Protein AF-A0A2D9H3L1-F1 (afdb_monomer_lite)

pLDDT: mean 84.68, std 10.06, range [54.59, 92.75]

Secondary structure (DSSP, 8-state):
-PPP-EEEEEEEETTEEEEE--SSS-HHHHHHHHHHSS-GGG--EEEEEE-GGGSSS---EEEETTEEEEEEEPP--TT--EEEEEETTS-EEEEEE---

Sequence (100 aa):
MGPLRLTLFARVSRTWHGTWLPYSRDLTREGADLVDDFPATRGRIDRLACSPEEWEGDVSSLFTAHGRIAVGRLAARDGQRLVLVGLVGGEVLRLRVAWT

Foldseek 3Di:
DDAWDKDADPDPPPAAGTAGEFPDQACQVRVQNCQANPPCVVAGFQEKEWAPVSHDDDAQWHQHPVGIHGYHYDDDDDPFGWMWTAGDVGDIGIYGYDYD

Structure (mmCIF, N/CA/C/O backbone):
data_AF-A0A2D9H3L1-F1
#
_entry.id   AF-A0A2D9H3L1-F1
#
loop_
_atom_site.group_PDB
_atom_site.id
_atom_site.type_symbol
_atom_site.label_atom_id
_atom_site.label_alt_id
_atom_site.label_comp_id
_atom_site.label_asym_id
_atom_site.label_entity_id
_atom_site.label_seq_id
_atom_site.pdbx_PDB_ins_code
_atom_site.Cartn_x
_atom_site.Cartn_y
_atom_site.Cartn_z
_atom_site.occupancy
_atom_site.B_iso_or_equiv
_atom_site.auth_seq_id
_atom_site.auth_comp_id
_atom_site.auth_asym_id
_atom_site.auth_atom_id
_atom_site.pdbx_PDB_model_num
ATOM 1 N N . MET A 1 1 ? -4.489 -13.131 -9.443 1.00 58.00 1 MET A N 1
ATOM 2 C CA . MET A 1 1 ? -3.669 -12.440 -8.427 1.00 58.00 1 MET A CA 1
ATOM 3 C C . MET A 1 1 ? -3.598 -13.322 -7.197 1.00 58.00 1 MET A C 1
ATOM 5 O O . MET A 1 1 ? -4.547 -14.062 -6.959 1.00 58.00 1 MET A O 1
ATOM 9 N N . GLY A 1 2 ? -2.468 -13.309 -6.490 1.00 64.19 2 GLY A N 1
ATOM 10 C CA . GLY A 1 2 ? -2.358 -13.912 -5.159 1.00 64.19 2 GLY A CA 1
ATOM 11 C C . GLY A 1 2 ? -2.816 -12.919 -4.083 1.00 64.19 2 GLY A C 1
ATOM 12 O O . GLY A 1 2 ? -2.974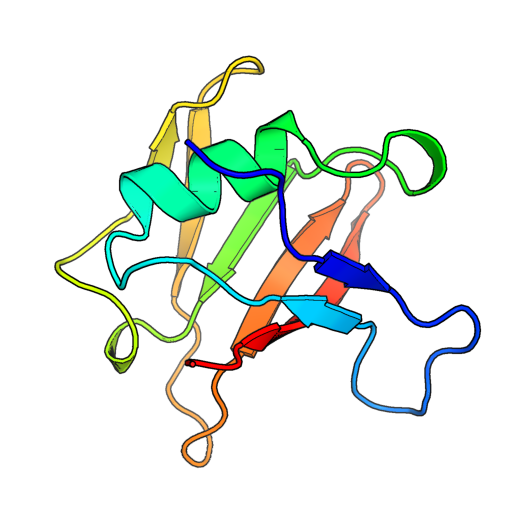 -11.743 -4.393 1.00 64.19 2 GLY A O 1
ATOM 13 N N . PRO A 1 3 ? -3.031 -13.357 -2.835 1.00 80.88 3 PRO A N 1
ATOM 14 C CA . PRO A 1 3 ? -3.499 -12.484 -1.756 1.00 80.88 3 PRO A CA 1
ATOM 15 C C . PRO A 1 3 ? -2.484 -11.378 -1.421 1.00 80.88 3 PRO A C 1
ATOM 17 O O . PRO A 1 3 ? -1.274 -11.605 -1.546 1.00 80.88 3 PRO A O 1
ATOM 20 N N . LEU A 1 4 ? -2.966 -10.217 -0.949 1.00 86.00 4 LEU A N 1
ATOM 21 C CA . LEU A 1 4 ? -2.136 -9.129 -0.417 1.00 86.00 4 LEU A CA 1
ATOM 22 C C . LEU A 1 4 ? -1.163 -9.665 0.646 1.00 86.00 4 LEU A C 1
ATOM 24 O O . LEU A 1 4 ? -1.564 -10.255 1.651 1.00 86.00 4 LEU A O 1
ATOM 28 N N . ARG A 1 5 ? 0.137 -9.430 0.442 1.00 89.12 5 ARG A N 1
ATOM 29 C CA . ARG A 1 5 ? 1.199 -9.865 1.362 1.00 89.12 5 ARG A CA 1
ATOM 30 C C . ARG A 1 5 ? 1.661 -8.694 2.218 1.00 89.12 5 ARG A C 1
ATOM 32 O O . ARG A 1 5 ? 2.650 -8.024 1.912 1.00 89.12 5 ARG A O 1
ATOM 39 N N . LEU A 1 6 ? 0.911 -8.443 3.284 1.00 90.31 6 LEU A N 1
ATOM 40 C CA . LEU A 1 6 ? 1.149 -7.354 4.223 1.00 90.31 6 LEU A CA 1
ATOM 41 C C . LEU A 1 6 ? 1.248 -7.892 5.651 1.00 90.31 6 LEU A C 1
ATOM 43 O O . LEU A 1 6 ? 0.330 -8.539 6.149 1.00 90.31 6 LEU A O 1
ATOM 47 N N . THR A 1 7 ? 2.333 -7.544 6.337 1.00 89.75 7 THR A N 1
ATOM 48 C CA . THR A 1 7 ?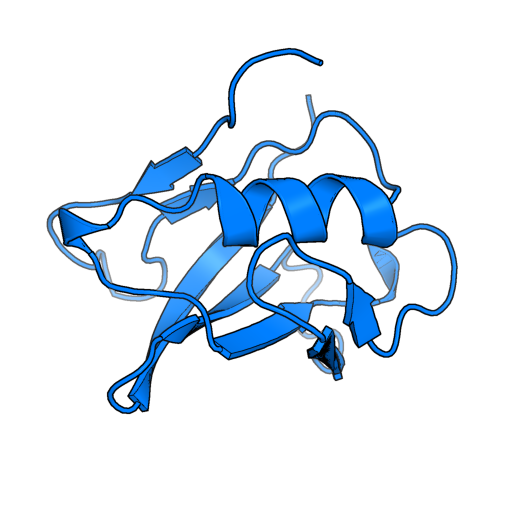 2.502 -7.813 7.767 1.00 89.75 7 THR A CA 1
ATOM 49 C C . THR A 1 7 ? 2.565 -6.490 8.510 1.00 89.75 7 THR A C 1
ATOM 51 O O . THR A 1 7 ? 3.537 -5.751 8.369 1.00 89.75 7 THR A O 1
ATOM 54 N N . LEU A 1 8 ? 1.549 -6.188 9.319 1.00 87.06 8 LEU A N 1
ATOM 55 C CA . LEU A 1 8 ? 1.522 -5.000 10.175 1.00 87.06 8 LEU A CA 1
ATOM 56 C C . LEU A 1 8 ? 1.993 -5.346 11.587 1.00 87.06 8 LEU A C 1
ATOM 58 O O . LEU A 1 8 ? 1.540 -6.320 12.189 1.00 87.06 8 LEU A O 1
ATOM 62 N N . PHE A 1 9 ? 2.863 -4.518 12.155 1.00 83.12 9 PHE A N 1
ATOM 63 C CA . PHE A 1 9 ? 3.321 -4.691 13.527 1.00 83.1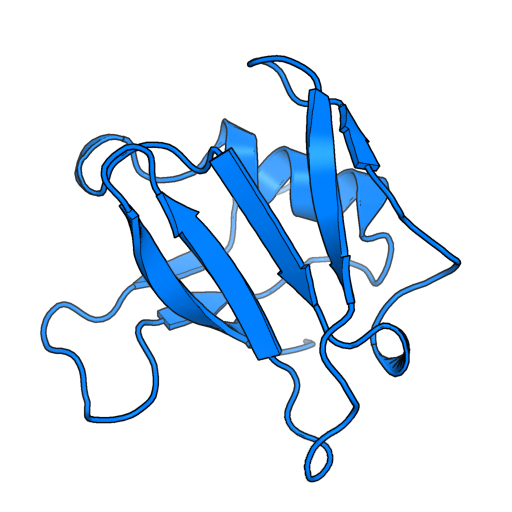2 9 PHE A CA 1
ATOM 64 C C . PHE A 1 9 ? 2.280 -4.127 14.507 1.00 83.12 9 PHE A C 1
ATOM 66 O O . PHE A 1 9 ? 1.647 -3.098 14.260 1.00 83.12 9 PHE A O 1
ATOM 73 N N . ALA A 1 10 ? 2.051 -4.836 15.616 1.00 66.94 10 ALA A N 1
ATOM 74 C CA . ALA A 1 10 ? 1.101 -4.428 16.658 1.00 66.94 10 ALA A CA 1
ATOM 75 C C . ALA A 1 10 ? 1.670 -3.337 17.579 1.00 66.94 10 ALA A C 1
ATOM 77 O O . ALA A 1 10 ? 0.931 -2.545 18.153 1.00 66.94 10 ALA A O 1
ATOM 78 N N . ARG A 1 11 ? 2.998 -3.285 17.709 1.00 60.62 11 ARG A N 1
ATOM 79 C CA . ARG A 1 11 ? 3.719 -2.291 18.498 1.00 60.62 11 ARG A CA 1
ATOM 80 C C . ARG A 1 11 ? 4.722 -1.634 17.563 1.00 60.62 11 ARG A C 1
ATOM 82 O O . ARG A 1 11 ? 5.583 -2.329 17.028 1.00 60.62 11 ARG A O 1
ATOM 89 N N . VAL A 1 12 ? 4.579 -0.328 17.328 1.00 59.28 12 VAL A N 1
ATOM 90 C CA . VAL A 1 12 ? 5.482 0.441 16.460 1.00 59.28 12 VAL A CA 1
ATOM 91 C C . VAL A 1 12 ? 6.895 0.300 17.015 1.00 59.28 12 VAL A C 1
ATOM 93 O O . VAL A 1 12 ? 7.239 0.895 18.039 1.00 59.28 12 VAL A O 1
ATOM 96 N N . SER A 1 13 ? 7.734 -0.512 16.376 1.00 54.59 13 SER A N 1
ATOM 97 C CA . SER A 1 13 ? 9.143 -0.624 16.737 1.00 54.59 13 SER A CA 1
ATOM 98 C C . SER A 1 13 ? 9.873 0.580 16.142 1.00 54.59 13 SER A C 1
ATOM 100 O O . SER A 1 13 ? 10.534 0.466 1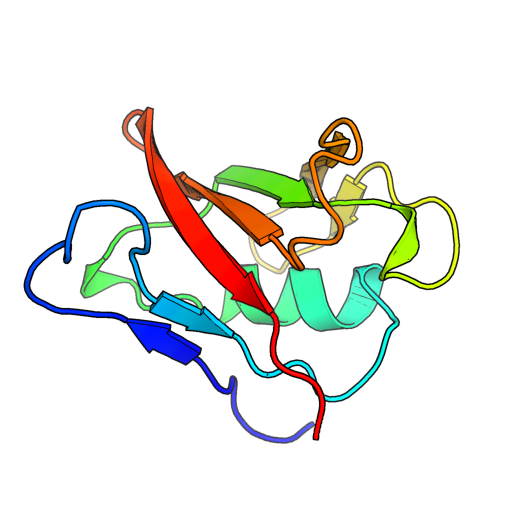5.117 1.00 54.59 13 SER A O 1
ATOM 102 N N . ARG A 1 14 ? 9.638 1.751 16.750 1.00 61.28 14 ARG A N 1
ATOM 103 C CA . ARG A 1 14 ? 10.268 3.083 16.603 1.00 61.28 14 ARG A CA 1
ATOM 104 C C . ARG A 1 14 ? 10.479 3.688 15.195 1.00 61.28 14 ARG A C 1
ATOM 106 O O . ARG A 1 14 ? 10.698 4.891 15.128 1.00 61.28 14 ARG A O 1
ATOM 113 N N . THR A 1 15 ? 10.326 2.947 14.096 1.00 74.69 15 THR A N 1
ATOM 114 C CA . THR A 1 15 ? 10.552 3.452 12.725 1.00 74.69 15 THR A CA 1
ATOM 115 C C . THR A 1 15 ? 9.628 2.826 11.675 1.00 74.69 15 THR A C 1
ATOM 117 O O . THR A 1 15 ? 9.254 3.506 10.723 1.00 74.69 15 THR A O 1
ATOM 120 N N . TRP A 1 16 ? 9.217 1.564 11.838 1.00 82.31 16 TRP A N 1
ATOM 121 C CA . TRP A 1 16 ? 8.411 0.834 10.850 1.00 82.31 16 TRP A CA 1
ATOM 122 C C . TRP A 1 16 ? 7.099 0.333 11.451 1.00 82.31 16 TRP A C 1
ATOM 124 O O . TRP A 1 16 ? 7.057 -0.110 12.598 1.00 82.31 16 TRP A O 1
ATOM 134 N N . HIS A 1 17 ? 6.038 0.391 10.650 1.00 87.94 17 HIS A N 1
ATOM 135 C CA . HIS A 1 17 ? 4.687 -0.045 11.009 1.00 87.94 17 HIS A CA 1
ATOM 136 C C . HIS A 1 17 ? 4.339 -1.404 10.394 1.00 87.94 17 HIS A C 1
ATOM 138 O O . HIS A 1 17 ? 3.393 -2.054 10.832 1.00 87.94 17 HIS A O 1
ATOM 144 N N . GLY A 1 18 ? 5.115 -1.854 9.408 1.00 89.88 18 GLY A N 1
ATOM 145 C CA . GLY A 1 18 ? 4.934 -3.151 8.778 1.00 89.88 18 GLY A CA 1
ATOM 146 C C . GLY A 1 18 ? 5.881 -3.386 7.610 1.00 89.88 18 GLY A C 1
ATOM 147 O O . GLY A 1 18 ? 6.713 -2.535 7.278 1.00 89.88 18 GLY A O 1
ATOM 148 N N . THR A 1 19 ? 5.709 -4.540 6.979 1.00 90.94 19 THR A N 1
ATOM 149 C CA . THR A 1 19 ? 6.409 -4.946 5.760 1.00 90.94 19 THR A CA 1
ATOM 150 C C . THR A 1 19 ? 5.386 -5.306 4.693 1.00 90.94 19 THR A C 1
ATOM 152 O O . THR A 1 19 ? 4.449 -6.057 4.962 1.00 90.94 19 THR A O 1
ATOM 155 N N . TRP A 1 20 ? 5.591 -4.791 3.486 1.00 92.69 20 TRP A N 1
ATOM 156 C CA . TRP A 1 20 ? 4.804 -5.095 2.299 1.00 92.69 20 TRP A CA 1
ATOM 157 C C . TRP A 1 20 ? 5.662 -5.850 1.276 1.00 92.69 20 TRP A C 1
ATOM 159 O O . TRP A 1 20 ? 6.797 -5.453 0.999 1.00 92.69 20 TRP A O 1
ATOM 169 N N . LEU A 1 21 ? 5.130 -6.963 0.760 1.00 92.75 21 LEU A N 1
ATOM 170 C CA . LEU A 1 21 ? 5.791 -7.848 -0.200 1.00 92.75 21 LEU A CA 1
ATOM 171 C C . LEU A 1 21 ? 5.026 -7.847 -1.537 1.00 92.75 21 LEU A C 1
ATOM 173 O O . LEU A 1 21 ? 4.247 -8.774 -1.800 1.00 92.75 21 LEU A O 1
ATOM 177 N N . PRO A 1 22 ? 5.220 -6.825 -2.387 1.00 90.94 22 PRO A N 1
ATOM 178 C CA . PRO A 1 22 ? 4.603 -6.779 -3.711 1.00 90.94 22 PRO A CA 1
ATOM 179 C C . PRO A 1 22 ? 5.051 -7.961 -4.586 1.00 90.94 22 PRO A C 1
ATOM 181 O O . PRO A 1 22 ? 6.127 -8.531 -4.388 1.00 90.94 22 PRO A O 1
ATOM 184 N N . TYR A 1 23 ? 4.213 -8.377 -5.534 1.00 90.69 23 TYR A N 1
ATOM 185 C CA . TYR A 1 23 ? 4.535 -9.441 -6.498 1.00 90.69 23 TYR A CA 1
ATOM 186 C C . TYR A 1 23 ? 5.361 -8.942 -7.690 1.00 90.69 23 TYR A C 1
ATOM 188 O O . TYR A 1 23 ? 5.974 -9.751 -8.383 1.00 90.69 23 TYR A O 1
ATOM 196 N N . SER A 1 24 ? 5.375 -7.634 -7.938 1.00 91.44 24 SER A N 1
ATOM 197 C CA . SER A 1 24 ? 6.046 -7.003 -9.076 1.00 91.44 24 SER A CA 1
ATOM 198 C C . SER A 1 24 ? 6.406 -5.545 -8.780 1.00 91.44 24 SER A C 1
ATOM 200 O O . SER A 1 24 ? 5.983 -4.994 -7.766 1.00 91.44 24 SER A O 1
ATOM 202 N N . ARG A 1 25 ? 7.177 -4.910 -9.668 1.00 90.19 25 ARG A N 1
ATOM 203 C CA . ARG A 1 25 ? 7.505 -3.475 -9.588 1.00 90.19 25 ARG A CA 1
ATOM 204 C C . ARG A 1 25 ? 6.465 -2.569 -10.252 1.00 90.19 25 ARG A C 1
ATOM 206 O O . ARG A 1 25 ? 6.676 -1.361 -10.317 1.00 90.19 25 ARG A O 1
ATOM 213 N N . ASP A 1 26 ? 5.339 -3.118 -10.703 1.00 91.69 26 ASP A N 1
ATOM 214 C CA . ASP A 1 26 ? 4.217 -2.333 -11.215 1.00 91.69 26 ASP A CA 1
ATOM 215 C C . ASP A 1 26 ? 3.452 -1.695 -10.048 1.00 91.69 26 ASP A C 1
ATOM 217 O O . ASP A 1 26 ? 2.544 -2.288 -9.461 1.00 91.69 26 ASP A O 1
ATOM 221 N N . LEU A 1 27 ? 3.822 -0.460 -9.703 1.00 90.25 27 LEU A N 1
ATOM 222 C CA . LEU A 1 27 ? 3.177 0.274 -8.617 1.00 90.25 27 LEU A CA 1
ATOM 223 C C . LEU A 1 27 ? 1.702 0.566 -8.899 1.00 90.25 27 LEU A C 1
ATOM 225 O O . LEU A 1 27 ? 0.920 0.647 -7.954 1.00 90.25 27 LEU A O 1
ATOM 229 N N . THR A 1 28 ? 1.313 0.720 -10.169 1.00 91.44 28 THR A N 1
ATOM 230 C CA . THR A 1 28 ? -0.086 0.990 -10.525 1.00 91.44 28 THR A CA 1
ATOM 231 C C . THR A 1 28 ? -0.968 -0.150 -10.051 1.00 91.44 28 THR A C 1
ATOM 233 O O . THR A 1 28 ? -1.984 0.067 -9.392 1.00 91.44 28 THR A O 1
ATOM 236 N N . ARG A 1 29 ? -0.533 -1.371 -10.352 1.00 91.25 29 ARG A N 1
ATOM 237 C CA . ARG A 1 29 ? -1.244 -2.588 -9.993 1.00 91.25 29 ARG A CA 1
ATOM 238 C C . ARG A 1 29 ? -1.114 -2.916 -8.506 1.00 91.25 29 ARG A C 1
ATOM 240 O O . ARG A 1 29 ? -2.115 -3.051 -7.816 1.00 91.25 29 ARG A O 1
ATOM 247 N N . GLU A 1 30 ? 0.114 -3.012 -8.000 1.00 92.69 30 GLU A N 1
ATOM 248 C CA . GLU A 1 30 ? 0.376 -3.440 -6.618 1.00 92.69 30 GLU A CA 1
ATOM 249 C C . GLU A 1 30 ? -0.125 -2.408 -5.598 1.00 92.69 30 GLU A C 1
ATOM 251 O O . GLU A 1 30 ? -0.625 -2.762 -4.531 1.00 92.69 30 GLU A O 1
ATOM 256 N N . GLY A 1 31 ? -0.005 -1.117 -5.916 1.00 91.56 31 GLY A N 1
ATOM 257 C CA . GLY A 1 31 ? -0.491 -0.037 -5.065 1.00 91.56 31 GLY A CA 1
ATOM 258 C C . GLY A 1 31 ? -2.016 0.007 -4.978 1.00 91.56 31 GLY A C 1
ATOM 259 O O . GLY A 1 31 ? -2.538 0.301 -3.906 1.00 91.56 31 GLY A O 1
ATOM 260 N N . ALA A 1 32 ? -2.727 -0.303 -6.068 1.00 92.56 32 ALA A N 1
ATOM 261 C CA . ALA A 1 32 ? -4.184 -0.419 -6.045 1.00 92.56 32 ALA A CA 1
ATOM 262 C C . ALA A 1 32 ? -4.628 -1.581 -5.143 1.00 92.56 32 ALA A C 1
ATOM 264 O O . ALA A 1 32 ? -5.425 -1.359 -4.233 1.00 92.56 32 ALA A O 1
ATOM 265 N N . ASP A 1 33 ? -4.019 -2.763 -5.300 1.00 92.75 33 ASP A N 1
ATOM 266 C CA . ASP A 1 33 ? -4.285 -3.923 -4.439 1.00 92.75 33 ASP A CA 1
ATOM 267 C C . ASP A 1 33 ? -4.017 -3.611 -2.960 1.00 92.75 33 ASP A C 1
ATOM 269 O O . ASP A 1 33 ? -4.816 -3.946 -2.090 1.00 92.75 33 ASP A O 1
ATOM 273 N N . LEU A 1 34 ? -2.905 -2.930 -2.652 1.00 92.44 34 LEU A N 1
ATOM 274 C CA . LEU A 1 34 ? -2.583 -2.533 -1.279 1.00 92.44 34 LEU A CA 1
ATOM 275 C C . LEU A 1 34 ? -3.669 -1.647 -0.664 1.00 92.44 34 LEU A C 1
ATOM 277 O O . LEU A 1 34 ? -3.916 -1.751 0.534 1.00 92.44 34 LEU A O 1
ATOM 281 N N . VAL A 1 35 ? -4.262 -0.750 -1.451 1.00 92.06 35 VAL A N 1
ATOM 282 C CA . VAL A 1 35 ? -5.282 0.196 -0.981 1.00 92.06 35 VAL A CA 1
ATOM 283 C C . VAL A 1 35 ? -6.630 -0.485 -0.817 1.00 92.06 35 VAL A C 1
ATOM 285 O O . VAL A 1 35 ? -7.304 -0.240 0.183 1.00 92.06 35 VAL A O 1
ATOM 288 N N . ASP A 1 36 ? -7.004 -1.323 -1.778 1.00 92.19 36 ASP A N 1
ATOM 289 C CA . ASP A 1 36 ? -8.308 -1.978 -1.815 1.00 92.19 36 ASP A CA 1
ATOM 290 C C . ASP A 1 36 ? -8.401 -3.127 -0.802 1.00 92.19 36 ASP A C 1
ATOM 292 O O . ASP A 1 36 ? -9.418 -3.264 -0.123 1.00 92.19 36 ASP A O 1
ATOM 296 N N . ASP A 1 37 ? -7.316 -3.883 -0.611 1.00 91.81 37 ASP A N 1
ATOM 297 C CA . ASP A 1 37 ? -7.260 -4.998 0.342 1.00 91.81 37 ASP A CA 1
ATOM 298 C C . ASP A 1 37 ? -6.672 -4.596 1.709 1.00 91.81 37 ASP A C 1
ATOM 300 O O . ASP A 1 37 ? -6.373 -5.453 2.553 1.00 91.81 37 ASP A O 1
ATOM 304 N N . PHE A 1 38 ? -6.482 -3.295 1.971 1.00 90.94 38 PHE A N 1
ATOM 305 C CA . PHE A 1 38 ? -5.945 -2.845 3.254 1.00 90.94 38 PHE A CA 1
ATOM 306 C C . PHE A 1 38 ? -6.873 -3.258 4.414 1.00 90.94 38 PHE A C 1
ATOM 308 O O . PHE A 1 38 ? -8.087 -3.054 4.332 1.00 90.94 38 PHE A O 1
ATOM 315 N N . PRO A 1 39 ? -6.346 -3.785 5.540 1.00 88.88 39 PRO A N 1
ATOM 316 C CA . PRO A 1 39 ? -7.185 -4.221 6.651 1.00 88.88 39 PRO A CA 1
ATOM 317 C C . PRO A 1 39 ? -8.061 -3.087 7.200 1.00 88.88 39 PRO A C 1
ATOM 319 O O . PRO A 1 39 ? -7.569 -2.191 7.885 1.00 88.88 39 PRO A O 1
ATOM 322 N N . ALA A 1 40 ? -9.376 -3.173 6.985 1.00 85.88 40 ALA A N 1
ATOM 323 C CA . ALA A 1 40 ? -10.332 -2.152 7.423 1.00 85.88 40 ALA A CA 1
ATOM 324 C C . ALA A 1 40 ? -10.296 -1.888 8.943 1.00 85.88 40 ALA A C 1
ATOM 326 O O . ALA A 1 40 ? -10.578 -0.780 9.392 1.00 85.88 40 ALA A O 1
ATOM 327 N N . THR A 1 41 ? -9.883 -2.877 9.747 1.00 85.88 41 THR A N 1
ATOM 328 C CA . THR A 1 41 ? -9.673 -2.736 11.203 1.00 85.88 41 THR A CA 1
ATOM 329 C C . THR A 1 41 ? -8.551 -1.763 11.568 1.00 85.88 41 THR A C 1
ATOM 331 O O . THR A 1 41 ? -8.482 -1.312 12.709 1.00 85.88 41 THR A O 1
ATOM 334 N N . ARG A 1 42 ? -7.666 -1.439 10.620 1.00 83.69 42 ARG A N 1
ATOM 335 C CA . ARG A 1 42 ? -6.592 -0.447 10.753 1.00 83.69 42 ARG A CA 1
ATOM 336 C C . ARG A 1 42 ? -6.930 0.885 10.089 1.00 83.69 42 ARG A C 1
ATOM 338 O O . ARG A 1 42 ? -6.147 1.812 10.227 1.00 83.69 42 ARG A O 1
ATOM 345 N N . GLY A 1 43 ? -8.065 0.994 9.400 1.00 87.75 43 GLY A N 1
ATOM 346 C CA . GLY A 1 43 ? -8.491 2.194 8.685 1.00 87.75 43 GLY A CA 1
ATOM 347 C C . GLY A 1 43 ? -8.498 2.006 7.169 1.00 87.75 43 GLY A C 1
ATOM 348 O O . GLY A 1 43 ? -8.473 0.889 6.663 1.00 87.75 43 GLY A O 1
ATOM 349 N N . ARG A 1 44 ? -8.550 3.123 6.442 1.00 90.69 44 ARG A N 1
ATOM 350 C CA . ARG A 1 44 ? -8.555 3.165 4.974 1.00 90.69 44 ARG A CA 1
ATOM 351 C C . ARG A 1 44 ? -7.421 4.054 4.489 1.00 90.69 44 ARG A C 1
ATOM 353 O O . ARG A 1 44 ? -7.231 5.126 5.053 1.00 90.69 44 ARG A O 1
ATOM 360 N N . ILE A 1 45 ? -6.716 3.643 3.439 1.00 91.75 45 ILE A N 1
ATOM 361 C CA . ILE A 1 45 ? -5.657 4.452 2.827 1.00 91.75 45 ILE A CA 1
ATOM 362 C C . ILE A 1 45 ? -6.282 5.552 1.954 1.00 91.75 45 ILE A C 1
ATOM 364 O O . ILE A 1 45 ? -7.138 5.271 1.118 1.00 91.75 45 ILE A O 1
ATOM 368 N N . ASP A 1 46 ? -5.854 6.803 2.145 1.00 91.12 46 ASP A N 1
ATOM 369 C CA . ASP A 1 46 ? -6.250 7.954 1.316 1.00 91.12 46 ASP A CA 1
ATOM 370 C C . ASP A 1 46 ? -5.107 8.528 0.470 1.00 91.12 46 ASP A C 1
ATOM 372 O O . ASP A 1 46 ? -5.343 9.216 -0.528 1.00 91.12 46 ASP A O 1
ATOM 376 N N . ARG A 1 47 ? -3.864 8.232 0.852 1.00 91.12 47 ARG A N 1
ATOM 377 C CA . ARG A 1 47 ? -2.651 8.736 0.215 1.00 91.12 47 ARG A CA 1
ATOM 378 C C . ARG A 1 47 ? -1.562 7.687 0.263 1.00 91.12 47 ARG A C 1
ATOM 380 O O . ARG A 1 47 ? -1.401 6.985 1.260 1.00 91.12 47 ARG A O 1
ATOM 387 N N . LEU A 1 48 ? -0.762 7.650 -0.790 1.00 92.06 48 LEU A N 1
ATOM 388 C CA . LEU A 1 48 ? 0.409 6.794 -0.874 1.00 92.06 48 LEU A CA 1
ATOM 389 C C . LEU A 1 48 ? 1.608 7.653 -1.253 1.00 92.06 48 LEU A C 1
ATOM 391 O O . LEU A 1 48 ? 1.475 8.595 -2.026 1.00 92.06 48 LEU A O 1
ATOM 395 N N . ALA A 1 49 ? 2.779 7.364 -0.704 1.00 91.50 49 ALA A N 1
ATOM 396 C CA . ALA A 1 49 ? 4.022 7.925 -1.201 1.00 91.50 49 ALA A CA 1
ATOM 397 C C . ALA A 1 49 ? 5.119 6.871 -1.185 1.00 91.50 49 ALA A C 1
ATOM 399 O O . ALA A 1 49 ? 5.232 6.102 -0.235 1.00 91.50 49 ALA A O 1
ATOM 400 N N . CYS A 1 50 ? 5.937 6.838 -2.225 1.00 89.62 50 CYS A N 1
ATOM 401 C CA . CYS A 1 50 ? 6.968 5.823 -2.391 1.00 89.62 50 CYS A CA 1
ATOM 402 C C . CYS A 1 50 ? 8.249 6.420 -2.970 1.00 89.62 50 CYS A C 1
ATOM 404 O O . CYS A 1 50 ? 8.232 7.497 -3.572 1.00 89.62 50 CYS A O 1
ATOM 406 N N . SER A 1 51 ? 9.358 5.709 -2.793 1.00 85.19 51 SER A N 1
ATOM 407 C CA . SER A 1 51 ? 10.618 6.007 -3.476 1.00 85.19 51 SER A CA 1
ATOM 408 C C . SER A 1 51 ? 10.501 5.623 -4.960 1.00 85.19 51 SER A C 1
ATOM 410 O O . SER A 1 51 ? 10.307 4.437 -5.235 1.00 85.19 51 SER A O 1
ATOM 412 N N . PRO A 1 52 ? 10.558 6.569 -5.917 1.00 80.25 52 PRO A N 1
ATOM 413 C CA . PRO A 1 52 ? 10.311 6.287 -7.336 1.00 80.25 52 PRO A CA 1
ATOM 414 C C . PRO A 1 52 ? 11.266 5.254 -7.943 1.00 80.25 52 PRO A C 1
ATOM 416 O O . PRO A 1 52 ? 10.864 4.488 -8.807 1.00 80.25 52 PRO A O 1
ATOM 419 N N . GLU A 1 53 ? 12.513 5.200 -7.472 1.00 82.56 53 GLU A N 1
ATOM 420 C CA . GLU A 1 53 ? 13.559 4.311 -7.988 1.00 82.56 53 GLU A CA 1
ATOM 421 C C . GLU A 1 53 ? 13.269 2.809 -7.811 1.00 82.56 53 GLU A C 1
ATOM 423 O O . GLU A 1 53 ? 13.895 1.978 -8.467 1.00 82.56 53 GLU A O 1
ATOM 428 N N . GLU A 1 54 ? 12.324 2.452 -6.939 1.00 80.50 54 GLU A N 1
ATOM 429 C CA . GLU A 1 54 ? 11.946 1.060 -6.671 1.00 80.50 54 GLU A CA 1
ATOM 430 C C . GLU A 1 54 ? 10.854 0.534 -7.617 1.00 80.50 54 GLU A C 1
ATOM 432 O O . GLU A 1 54 ? 10.620 -0.676 -7.656 1.00 80.50 54 GLU A O 1
ATOM 437 N N . TRP A 1 55 ? 10.195 1.414 -8.376 1.00 87.44 55 TRP A N 1
ATOM 438 C CA . TRP A 1 55 ? 8.995 1.095 -9.151 1.00 87.44 55 TRP A CA 1
ATOM 439 C C . TRP A 1 55 ? 9.193 1.320 -10.648 1.00 87.44 55 TRP A C 1
ATOM 441 O O . TRP A 1 55 ? 10.021 2.117 -11.086 1.00 87.44 55 TRP A O 1
ATOM 451 N N . GLU A 1 56 ? 8.427 0.591 -11.451 1.00 88.69 56 GLU A N 1
ATOM 452 C CA . GLU A 1 56 ? 8.424 0.744 -12.900 1.00 88.69 56 GLU A CA 1
ATOM 453 C C . GLU A 1 56 ? 7.580 1.953 -13.312 1.00 88.69 56 GLU A C 1
ATOM 455 O O . GLU A 1 56 ? 6.376 2.019 -13.061 1.00 88.69 56 GLU A O 1
ATOM 460 N N . GLY A 1 57 ? 8.228 2.900 -13.990 1.00 82.94 57 GLY A N 1
ATOM 461 C CA . GLY A 1 57 ? 7.580 4.086 -14.537 1.00 82.94 57 GLY A CA 1
ATOM 462 C C . GLY A 1 57 ? 7.340 5.199 -13.517 1.00 82.94 57 GLY A C 1
ATOM 463 O O . GLY A 1 57 ? 7.791 5.163 -12.375 1.00 82.94 57 GLY A O 1
ATOM 464 N N . ASP A 1 58 ? 6.642 6.235 -13.975 1.00 82.69 58 ASP A N 1
ATOM 465 C CA . ASP A 1 58 ? 6.294 7.394 -13.163 1.00 82.69 58 ASP A CA 1
ATOM 466 C C . ASP A 1 58 ? 4.800 7.371 -12.826 1.00 82.69 58 ASP A C 1
ATOM 468 O O . ASP A 1 58 ? 3.950 7.697 -13.657 1.00 82.69 58 ASP A O 1
ATOM 472 N N . VAL A 1 59 ? 4.480 6.958 -11.600 1.00 88.12 59 VAL A N 1
ATOM 473 C CA . VAL A 1 59 ? 3.100 6.825 -11.124 1.00 88.12 59 VAL A CA 1
ATOM 474 C C . VAL A 1 59 ? 2.773 7.984 -10.188 1.00 88.12 59 VAL A C 1
ATOM 476 O O . VAL A 1 59 ? 3.288 8.076 -9.077 1.00 88.12 59 VAL A O 1
ATOM 479 N N . SER A 1 60 ? 1.893 8.878 -10.639 1.00 88.19 60 SER A N 1
ATOM 480 C CA . SER A 1 60 ? 1.444 10.058 -9.881 1.00 88.19 60 SER A CA 1
ATOM 481 C C . SER A 1 60 ? 0.072 9.880 -9.221 1.00 88.19 60 SER A C 1
ATOM 483 O O . SER A 1 60 ? -0.302 10.638 -8.322 1.00 88.19 60 SER A O 1
ATOM 485 N N . SER A 1 61 ? -0.697 8.876 -9.644 1.00 90.75 61 SER A N 1
ATOM 486 C CA . SER A 1 61 ? -1.988 8.529 -9.048 1.00 90.75 61 SER A CA 1
ATOM 487 C C . SER A 1 61 ? -2.352 7.077 -9.328 1.00 90.75 61 SER A C 1
ATOM 489 O O . SER A 1 61 ? -1.942 6.530 -10.349 1.00 90.75 61 SER A O 1
ATOM 491 N N . LEU A 1 62 ? -3.148 6.488 -8.438 1.00 91.56 62 LEU A N 1
ATOM 492 C CA . LEU A 1 62 ? -3.669 5.127 -8.553 1.00 91.56 62 LEU A CA 1
ATOM 493 C C . LEU A 1 62 ? -5.187 5.176 -8.668 1.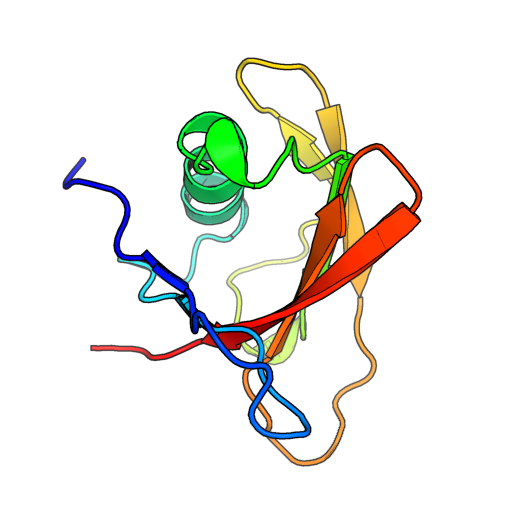00 91.56 62 LEU A C 1
ATOM 495 O O . LEU A 1 62 ? -5.835 5.976 -7.987 1.00 91.56 62 LEU A O 1
ATOM 499 N N . PHE A 1 63 ? -5.746 4.311 -9.508 1.00 91.75 63 PHE A N 1
ATOM 500 C CA . PHE A 1 63 ? -7.177 4.029 -9.522 1.00 91.75 63 PHE A CA 1
ATOM 501 C C . PHE A 1 63 ? -7.426 2.781 -8.691 1.00 91.75 63 PHE A C 1
ATOM 503 O O . PHE A 1 63 ? -6.859 1.732 -8.977 1.00 91.75 63 PHE A O 1
ATOM 510 N N . THR A 1 64 ? -8.261 2.915 -7.671 1.00 90.44 64 THR A N 1
ATOM 511 C CA . THR A 1 64 ? -8.613 1.830 -6.757 1.00 90.44 64 THR A CA 1
ATOM 512 C C . THR A 1 64 ? -10.136 1.678 -6.731 1.00 90.44 64 THR A C 1
ATOM 514 O O . THR A 1 64 ? -10.868 2.556 -7.209 1.00 90.44 64 THR A O 1
ATOM 517 N N . ALA A 1 65 ? -10.645 0.585 -6.167 1.00 88.62 65 ALA A N 1
ATOM 518 C CA . ALA A 1 65 ? -12.076 0.342 -5.981 1.00 88.62 65 ALA A CA 1
ATOM 519 C C . ALA A 1 65 ? -12.782 1.466 -5.201 1.00 88.62 65 ALA A C 1
ATOM 521 O O . ALA A 1 65 ? -13.996 1.650 -5.311 1.00 88.62 65 ALA A O 1
ATOM 522 N N . HIS A 1 66 ? -12.027 2.260 -4.441 1.00 84.06 66 HIS A N 1
ATOM 523 C CA . HIS A 1 66 ? -12.541 3.372 -3.651 1.00 84.06 66 HIS A CA 1
ATOM 524 C C . HIS A 1 66 ? -12.280 4.754 -4.271 1.00 84.06 66 HIS A C 1
ATOM 526 O O . HIS A 1 66 ? -12.471 5.778 -3.603 1.00 84.06 66 HIS A O 1
ATOM 532 N N . GLY A 1 67 ? -11.853 4.791 -5.534 1.00 89.19 67 GLY A N 1
ATOM 533 C CA . GLY A 1 67 ? -11.609 6.002 -6.305 1.00 89.19 67 GLY A CA 1
ATOM 534 C C . GLY A 1 67 ? -10.131 6.255 -6.580 1.00 89.19 67 GLY A C 1
ATOM 535 O O . GLY A 1 67 ? -9.282 5.374 -6.472 1.00 89.19 67 GLY A O 1
ATOM 536 N N . ARG A 1 68 ? -9.820 7.488 -6.986 1.00 91.25 68 ARG A N 1
ATOM 537 C CA . ARG A 1 68 ? -8.451 7.879 -7.326 1.00 91.25 68 ARG A CA 1
ATOM 538 C C . ARG A 1 68 ? -7.713 8.390 -6.094 1.00 91.25 68 ARG A C 1
ATOM 540 O O . ARG A 1 68 ? -8.180 9.343 -5.470 1.00 91.25 68 ARG A O 1
ATOM 547 N N . ILE A 1 69 ? -6.536 7.838 -5.811 1.00 91.44 69 ILE A N 1
ATOM 548 C CA . ILE A 1 69 ? -5.627 8.356 -4.780 1.00 91.44 69 ILE A CA 1
ATOM 549 C C . ILE A 1 69 ? -4.367 8.945 -5.412 1.00 91.44 69 ILE A C 1
ATOM 551 O O . ILE A 1 69 ? -3.896 8.485 -6.454 1.00 91.44 69 ILE A O 1
ATOM 555 N N . ALA A 1 70 ? -3.822 9.987 -4.790 1.00 89.75 70 ALA A N 1
ATOM 556 C CA . ALA A 1 70 ? -2.571 10.592 -5.232 1.00 89.75 70 ALA A CA 1
ATOM 557 C C . ALA A 1 70 ? -1.371 9.782 -4.727 1.00 89.75 70 ALA A C 1
ATOM 559 O O . ALA A 1 70 ? -1.360 9.335 -3.575 1.00 89.75 70 ALA A O 1
ATOM 560 N N . VAL A 1 71 ? -0.353 9.655 -5.581 1.00 91.31 71 VAL A N 1
ATOM 561 C CA . VAL A 1 71 ? 0.940 9.065 -5.231 1.00 91.31 71 VAL A CA 1
ATOM 562 C C . VAL A 1 71 ? 1.974 10.175 -5.119 1.00 91.31 71 VAL A C 1
ATOM 564 O O . VAL A 1 71 ? 2.324 10.839 -6.093 1.00 91.31 71 VAL A O 1
ATOM 567 N N . GLY A 1 72 ? 2.445 10.399 -3.898 1.00 89.88 72 GLY A N 1
ATOM 568 C CA . GLY A 1 72 ? 3.565 11.277 -3.608 1.00 89.88 72 GLY A CA 1
ATOM 569 C C . GLY A 1 72 ? 4.903 10.595 -3.884 1.00 89.88 72 GLY A C 1
ATOM 570 O O . GLY A 1 72 ? 5.038 9.374 -3.819 1.00 89.88 72 GLY A O 1
ATOM 571 N N . ARG A 1 73 ? 5.930 11.405 -4.129 1.00 86.94 73 ARG A N 1
ATOM 572 C CA . ARG A 1 73 ? 7.306 10.921 -4.244 1.00 86.94 73 ARG A CA 1
ATOM 573 C C . ARG A 1 73 ? 8.040 11.158 -2.939 1.00 86.94 73 ARG A C 1
ATOM 575 O O . ARG A 1 73 ? 8.018 12.265 -2.400 1.00 86.94 73 ARG A O 1
ATOM 582 N N . LEU A 1 74 ? 8.705 10.126 -2.444 1.00 83.44 74 LEU A N 1
ATOM 583 C CA . LEU A 1 74 ? 9.663 10.264 -1.359 1.00 83.44 74 LEU A CA 1
ATOM 584 C C . LEU A 1 74 ? 11.017 10.600 -1.970 1.00 83.44 74 LEU A C 1
ATOM 586 O O . LEU A 1 74 ? 11.454 9.946 -2.913 1.00 83.44 74 LEU A O 1
ATOM 590 N N . ALA A 1 75 ? 11.677 11.635 -1.448 1.00 74.12 75 ALA A N 1
ATOM 591 C CA . ALA A 1 75 ? 13.064 11.886 -1.806 1.00 74.12 75 ALA A CA 1
ATOM 592 C C . ALA A 1 75 ? 13.893 10.676 -1.362 1.00 74.12 75 ALA A C 1
ATOM 594 O O . ALA A 1 75 ? 13.814 10.293 -0.191 1.00 74.12 75 ALA A O 1
ATOM 595 N N . ALA A 1 76 ? 14.660 10.096 -2.288 1.00 58.75 76 ALA A N 1
ATOM 596 C CA . ALA A 1 76 ? 15.551 8.977 -2.019 1.00 58.75 76 ALA A CA 1
ATOM 597 C C . ALA A 1 76 ? 16.434 9.314 -0.808 1.00 58.75 76 ALA A C 1
ATOM 599 O O . ALA A 1 76 ? 17.323 10.164 -0.878 1.00 58.75 76 ALA A O 1
ATOM 600 N N . ARG A 1 77 ? 16.150 8.693 0.339 1.00 59.78 77 ARG A N 1
ATOM 601 C CA . ARG A 1 77 ? 17.020 8.737 1.512 1.00 59.78 77 ARG A CA 1
ATOM 602 C C . ARG A 1 77 ? 17.553 7.335 1.739 1.00 59.78 77 ARG A C 1
ATOM 604 O O . ARG A 1 77 ? 16.801 6.409 2.036 1.00 59.78 77 ARG A O 1
ATOM 611 N N . ASP A 1 78 ? 18.863 7.208 1.568 1.00 54.69 78 ASP A N 1
ATOM 612 C CA . ASP A 1 78 ? 19.673 6.107 2.085 1.00 54.69 78 ASP A CA 1
ATOM 613 C C . ASP A 1 78 ? 19.265 4.698 1.618 1.00 54.69 78 ASP A C 1
ATOM 615 O O . ASP A 1 78 ? 19.318 3.746 2.396 1.00 54.69 78 ASP A O 1
ATOM 619 N N . GLY A 1 79 ? 18.833 4.545 0.357 1.00 59.69 79 GLY A N 1
ATOM 620 C CA . GLY A 1 79 ? 18.532 3.231 -0.237 1.00 59.69 79 GLY A CA 1
ATOM 621 C C . GLY A 1 79 ? 17.424 2.452 0.483 1.00 59.69 79 GLY A C 1
ATOM 622 O O . GLY A 1 79 ? 17.319 1.231 0.341 1.00 59.69 79 GLY A O 1
ATOM 623 N N . GLN A 1 80 ? 16.613 3.133 1.301 1.00 67.38 80 GLN A N 1
ATOM 624 C CA . GLN A 1 80 ? 15.522 2.499 2.023 1.00 67.38 80 GLN A CA 1
ATOM 625 C C . GLN A 1 80 ? 14.314 2.332 1.108 1.00 67.38 80 GLN A C 1
ATOM 627 O O . GLN A 1 80 ? 13.728 3.300 0.625 1.00 67.38 80 GLN A O 1
ATOM 632 N N . ARG A 1 81 ? 13.897 1.077 0.940 1.00 80.81 81 ARG A N 1
ATOM 633 C CA . ARG A 1 81 ? 12.681 0.712 0.214 1.00 80.81 81 ARG A CA 1
ATOM 634 C C . ARG A 1 81 ? 11.469 0.998 1.098 1.00 80.81 81 ARG A C 1
ATOM 636 O O . ARG A 1 81 ? 11.088 0.176 1.936 1.00 80.81 81 ARG A O 1
ATOM 643 N N . LEU A 1 82 ? 10.931 2.205 0.974 1.00 83.50 82 LEU A N 1
ATOM 644 C CA . LEU A 1 82 ? 9.893 2.752 1.844 1.00 83.50 82 LEU A CA 1
ATOM 645 C C . LEU A 1 82 ? 8.639 3.085 1.039 1.00 83.50 82 LEU A C 1
ATOM 647 O O . LEU A 1 82 ? 8.699 3.742 0.000 1.00 83.50 82 LEU A O 1
ATOM 651 N N . VAL A 1 83 ? 7.494 2.700 1.594 1.00 88.44 83 VAL A N 1
ATOM 652 C CA . VAL A 1 83 ? 6.182 3.214 1.209 1.00 88.44 83 VAL A CA 1
ATOM 653 C C . VAL A 1 83 ? 5.535 3.829 2.446 1.00 88.44 83 VAL A C 1
ATOM 655 O O . VAL A 1 83 ? 5.445 3.197 3.499 1.00 88.44 83 VAL A O 1
ATOM 658 N N . LEU A 1 84 ? 5.116 5.085 2.334 1.00 89.81 84 LEU A N 1
ATOM 659 C CA . LEU A 1 84 ? 4.251 5.747 3.300 1.00 89.81 84 LEU A CA 1
ATOM 660 C C . LEU A 1 84 ? 2.806 5.588 2.851 1.00 89.81 84 LEU A C 1
ATOM 662 O O . LEU A 1 84 ? 2.472 5.935 1.720 1.00 89.81 84 LEU A O 1
ATOM 666 N N . VAL A 1 85 ? 1.951 5.114 3.750 1.00 91.25 85 VAL A N 1
ATOM 667 C CA . VAL A 1 85 ? 0.504 5.096 3.530 1.00 91.25 85 VAL A CA 1
ATOM 668 C C . VAL A 1 85 ? -0.157 6.022 4.541 1.00 91.25 85 VAL A C 1
ATOM 670 O O . VAL A 1 85 ? 0.036 5.885 5.748 1.00 91.25 85 VAL A O 1
ATOM 673 N N . GLY A 1 86 ? -0.876 7.016 4.033 1.00 90.12 86 GLY A N 1
ATOM 674 C CA . GLY A 1 86 ? -1.708 7.913 4.822 1.00 90.12 86 GLY A CA 1
ATOM 675 C C . GLY A 1 86 ? -3.085 7.298 4.994 1.00 90.12 86 GLY A C 1
ATOM 676 O O . GLY A 1 86 ? -3.703 6.883 4.014 1.00 90.12 86 GLY A O 1
ATOM 677 N N . LEU A 1 87 ? -3.543 7.218 6.235 1.00 90.69 87 LEU A N 1
ATOM 678 C CA . LEU A 1 87 ? -4.870 6.742 6.574 1.00 90.69 87 LEU A CA 1
ATOM 679 C C . LEU A 1 87 ? -5.855 7.906 6.663 1.00 90.69 87 LEU A C 1
ATOM 681 O O . LEU A 1 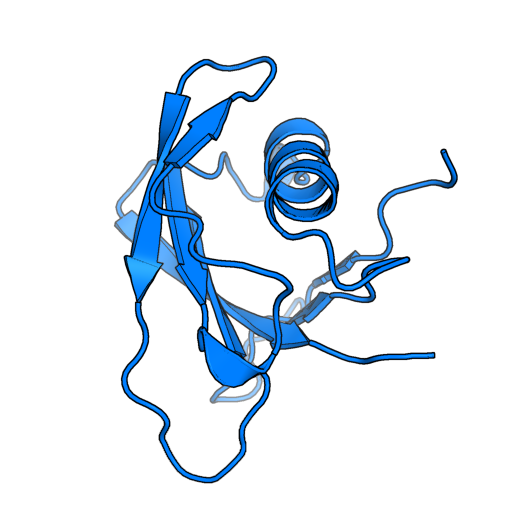87 ? -5.509 9.012 7.094 1.00 90.69 87 LEU A O 1
ATOM 685 N N . VAL A 1 88 ? -7.116 7.619 6.348 1.00 85.69 88 VAL A N 1
ATOM 686 C CA . VAL A 1 88 ? -8.247 8.488 6.678 1.00 85.69 88 VAL A CA 1
ATOM 687 C C . VAL A 1 88 ? -8.229 8.727 8.191 1.00 85.69 88 VAL A C 1
ATOM 689 O O . VAL A 1 88 ? -8.349 7.788 8.973 1.00 85.69 88 VAL A O 1
ATOM 692 N N . GLY A 1 89 ? -8.046 9.984 8.599 1.00 84.19 89 GLY A N 1
ATOM 693 C CA . GLY A 1 89 ? -7.827 10.371 10.001 1.00 84.19 89 GLY A CA 1
ATOM 694 C C . GLY A 1 89 ? -6.438 10.957 10.282 1.00 84.19 89 GLY A C 1
ATOM 695 O O . GLY A 1 89 ? -6.222 11.514 11.353 1.00 84.19 89 GLY A O 1
ATOM 696 N N . GLY A 1 90 ? -5.521 10.907 9.309 1.00 83.62 90 GLY A N 1
ATOM 697 C CA . GLY A 1 90 ? -4.235 11.611 9.353 1.00 83.62 90 GLY A CA 1
ATOM 698 C C . GLY A 1 90 ? -3.066 10.807 9.924 1.00 83.62 90 GLY A C 1
ATOM 699 O O . GLY A 1 90 ? -1.947 11.316 9.954 1.00 83.62 90 GLY A O 1
ATOM 700 N N . GLU A 1 91 ? -3.289 9.559 10.339 1.00 88.69 91 GLU A N 1
ATOM 701 C CA . GLU A 1 91 ? -2.202 8.647 10.700 1.00 88.69 91 GLU A CA 1
ATOM 702 C C . GLU A 1 91 ? -1.393 8.261 9.453 1.00 88.69 91 GLU A C 1
ATOM 704 O O . GLU A 1 91 ? -1.947 8.057 8.374 1.00 88.69 91 GLU A O 1
ATOM 709 N N . VAL A 1 92 ? -0.070 8.159 9.592 1.00 89.00 92 VAL A N 1
ATOM 710 C CA . VAL A 1 92 ? 0.825 7.760 8.500 1.00 89.00 92 VAL A CA 1
ATOM 711 C C . VAL A 1 92 ? 1.604 6.524 8.911 1.00 89.00 92 VAL A C 1
ATOM 713 O O . VAL A 1 92 ? 2.410 6.564 9.842 1.00 89.00 92 VAL A O 1
ATOM 716 N N . LEU A 1 93 ? 1.417 5.436 8.169 1.00 89.38 93 LEU A N 1
ATOM 717 C CA . LEU A 1 93 ? 2.159 4.202 8.371 1.00 89.38 93 LEU A CA 1
ATOM 718 C C . LEU A 1 93 ? 3.369 4.153 7.443 1.00 89.38 93 LEU A C 1
ATOM 720 O O . LEU A 1 93 ? 3.309 4.497 6.265 1.00 89.38 93 LEU A O 1
ATOM 724 N N . ARG A 1 94 ? 4.481 3.673 7.994 1.00 89.38 94 ARG A N 1
ATOM 725 C CA . ARG A 1 94 ? 5.755 3.473 7.291 1.00 89.38 94 ARG A CA 1
ATOM 726 C C . ARG A 1 94 ? 5.925 1.987 7.023 1.00 89.38 94 ARG A C 1
ATOM 728 O O . ARG A 1 94 ? 6.152 1.228 7.968 1.00 89.38 94 ARG A O 1
ATOM 735 N N . LEU A 1 95 ? 5.793 1.582 5.768 1.00 89.94 95 LEU A N 1
ATOM 736 C CA . LEU A 1 95 ? 5.904 0.196 5.332 1.00 89.94 95 LEU A CA 1
ATOM 737 C C . LEU A 1 95 ? 7.242 -0.022 4.638 1.00 89.94 95 LEU A C 1
ATOM 739 O O . LEU A 1 95 ? 7.621 0.723 3.734 1.00 89.94 95 LEU A O 1
ATOM 743 N N . ARG A 1 96 ? 7.955 -1.061 5.061 1.00 89.75 96 ARG A N 1
ATOM 744 C CA . ARG A 1 96 ? 9.159 -1.513 4.371 1.00 89.75 96 ARG A CA 1
ATOM 745 C C . ARG A 1 96 ? 8.753 -2.360 3.173 1.00 89.75 96 ARG A C 1
ATOM 747 O O . ARG A 1 96 ? 7.976 -3.295 3.337 1.00 89.75 96 ARG A O 1
ATOM 754 N N . VAL A 1 97 ? 9.318 -2.081 2.006 1.00 89.00 97 VAL A N 1
ATOM 755 C CA . VAL A 1 97 ? 9.136 -2.918 0.815 1.00 89.00 97 VAL A CA 1
ATOM 756 C C . VAL A 1 97 ? 10.195 -4.016 0.807 1.00 89.00 97 VAL A C 1
ATOM 758 O O . VAL A 1 97 ? 11.393 -3.754 0.963 1.00 89.00 97 VAL A O 1
ATOM 761 N N . ALA A 1 98 ? 9.755 -5.261 0.655 1.00 87.50 98 ALA A N 1
ATOM 762 C CA . ALA A 1 98 ? 10.629 -6.420 0.544 1.00 87.50 98 ALA A CA 1
ATOM 763 C C . ALA A 1 98 ? 10.310 -7.199 -0.738 1.00 87.50 98 ALA A C 1
ATOM 765 O O . ALA A 1 98 ? 9.211 -7.719 -0.902 1.00 87.50 98 ALA A O 1
ATOM 766 N N . TRP A 1 99 ? 11.296 -7.274 -1.632 1.00 81.31 99 TRP A N 1
ATOM 767 C CA . TRP A 1 99 ? 11.247 -8.099 -2.838 1.00 81.31 99 TRP A CA 1
ATOM 768 C C . TRP A 1 99 ? 11.538 -9.561 -2.479 1.00 81.31 99 TRP A C 1
ATOM 770 O O . TRP A 1 99 ? 12.383 -9.820 -1.618 1.00 81.31 99 TRP A O 1
ATOM 780 N N . THR A 1 100 ? 10.824 -10.488 -3.117 1.00 64.94 100 THR A N 1
ATOM 781 C CA . THR A 1 100 ? 11.181 -11.916 -3.161 1.00 64.94 100 THR A CA 1
ATOM 782 C C . THR A 1 100 ? 12.017 -12.183 -4.400 1.00 64.94 100 THR A C 1
ATOM 784 O O . THR A 1 100 ? 11.727 -11.531 -5.428 1.00 64.94 100 THR A O 1
#

Radius of gyration: 12.44 Å; chains: 1; bounding box: 32×26×33 Å